Protein AF-A0A7J8Z0E7-F1 (afdb_monomer_lite)

InterPro domains:
  IPR026669 Arsenite methyltransferase-like [PTHR43675] (2-77)
  IPR029063 S-adenosyl-L-methionine-dependent methyltransferase superfamily [G3DSA:3.40.50.150] (1-64)
  IPR029063 S-adenosyl-L-methionine-dependent methyltransferase superfamily [SSF53335] (2-59)

pLDDT: mean 84.78, std 16.9, range [41.22, 98.56]

Foldseek 3Di:
DVVLVVLVVVLVVCVVCVVVVVVVVDDPVVNVVSNCVSVVVSVCVVVVVDDDDDDDDDDPPCCVPPPPPCVPPDDPCNVVPD

Structure (mmCIF, N/CA/C/O backbone):
data_AF-A0A7J8Z0E7-F1
#
_entry.id   AF-A0A7J8Z0E7-F1
#
loop_
_atom_site.group_PDB
_atom_site.id
_atom_site.type_symbol
_atom_site.label_atom_id
_atom_site.label_alt_id
_atom_site.label_comp_id
_atom_site.label_asym_id
_atom_site.label_entity_id
_atom_site.label_seq_id
_atom_site.pdbx_PDB_ins_code
_atom_site.Cartn_x
_atom_site.Cartn_y
_atom_site.Cartn_z
_atom_site.occupancy
_atom_site.B_iso_or_equiv
_atom_site.auth_seq_id
_atom_site.auth_comp_id
_atom_site.auth_asym_id
_atom_site.auth_atom_id
_atom_site.pdbx_PDB_model_num
ATOM 1 N N . MET A 1 1 ? 12.646 1.601 -4.079 1.00 52.34 1 MET A N 1
ATOM 2 C CA . MET A 1 1 ? 12.832 2.747 -3.151 1.00 52.34 1 MET A CA 1
ATOM 3 C C . MET A 1 1 ? 11.616 3.679 -3.070 1.00 52.34 1 MET A C 1
ATOM 5 O O . MET A 1 1 ? 11.261 4.046 -1.960 1.00 52.34 1 MET A O 1
ATOM 9 N N . SER A 1 2 ? 10.934 4.019 -4.176 1.00 74.38 2 SER A N 1
ATOM 10 C CA . SER A 1 2 ? 9.776 4.945 -4.164 1.00 74.38 2 SER A CA 1
ATOM 11 C C . SER A 1 2 ? 8.578 4.459 -3.322 1.00 74.38 2 SER A C 1
ATOM 13 O O . SER A 1 2 ? 8.079 5.183 -2.463 1.00 74.38 2 SER A O 1
ATOM 15 N N . TYR A 1 3 ? 8.174 3.193 -3.479 1.00 89.44 3 TYR A N 1
ATOM 16 C CA . TYR A 1 3 ? 6.921 2.690 -2.895 1.00 89.44 3 TYR A CA 1
ATOM 17 C C . TYR A 1 3 ? 6.906 2.638 -1.354 1.00 89.44 3 TYR A C 1
ATOM 19 O O . TYR A 1 3 ? 5.870 2.870 -0.733 1.00 89.44 3 TYR A O 1
ATOM 27 N N . TYR A 1 4 ? 8.064 2.419 -0.713 1.00 93.69 4 TYR A N 1
ATOM 28 C CA . TYR A 1 4 ? 8.198 2.498 0.749 1.00 93.69 4 TYR A CA 1
ATOM 29 C C . TYR A 1 4 ? 7.767 3.872 1.282 1.00 93.69 4 TYR A C 1
ATOM 31 O O . TYR A 1 4 ? 6.985 3.956 2.230 1.00 93.69 4 TYR A O 1
ATOM 39 N N . HIS A 1 5 ? 8.252 4.954 0.665 1.00 94.06 5 HIS A N 1
ATOM 40 C CA . HIS A 1 5 ? 7.929 6.313 1.098 1.00 94.06 5 HIS A CA 1
ATOM 41 C C . HIS A 1 5 ? 6.448 6.624 0.894 1.00 94.06 5 HIS A C 1
ATOM 43 O O . HIS A 1 5 ? 5.827 7.197 1.789 1.00 94.06 5 HIS A O 1
ATOM 49 N N . THR A 1 6 ? 5.873 6.182 -0.226 1.00 95.88 6 THR A N 1
ATOM 50 C CA . THR A 1 6 ? 4.435 6.296 -0.496 1.00 95.88 6 THR A CA 1
ATOM 51 C C . THR A 1 6 ? 3.601 5.645 0.608 1.00 95.88 6 THR A C 1
ATOM 53 O O . THR A 1 6 ? 2.733 6.300 1.181 1.00 95.88 6 THR A O 1
ATOM 56 N N . LEU A 1 7 ? 3.911 4.402 0.992 1.00 97.31 7 LEU A N 1
ATOM 57 C CA . LEU A 1 7 ? 3.184 3.689 2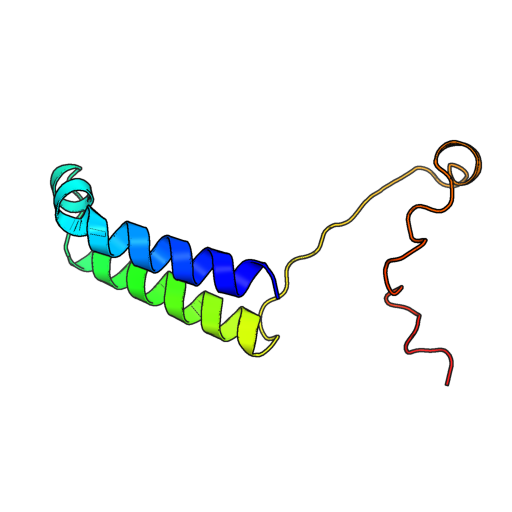.051 1.00 97.31 7 LEU A CA 1
ATOM 58 C C . LEU A 1 7 ? 3.304 4.376 3.417 1.00 97.31 7 LEU A C 1
ATOM 60 O O . LEU A 1 7 ? 2.325 4.450 4.160 1.00 97.31 7 LEU A O 1
ATOM 64 N N . ARG A 1 8 ? 4.478 4.932 3.746 1.00 97.38 8 ARG A N 1
ATOM 65 C CA . ARG A 1 8 ? 4.658 5.707 4.986 1.00 97.38 8 ARG A CA 1
ATOM 66 C C . ARG A 1 8 ? 3.808 6.976 5.001 1.00 97.38 8 ARG A C 1
ATOM 68 O O . ARG A 1 8 ? 3.204 7.287 6.029 1.00 97.38 8 ARG A O 1
ATOM 75 N N . TRP A 1 9 ? 3.740 7.684 3.875 1.00 97.94 9 TRP A N 1
ATOM 76 C CA . TRP A 1 9 ? 2.892 8.866 3.728 1.00 97.94 9 TRP A CA 1
ATOM 77 C C . TRP A 1 9 ? 1.408 8.525 3.826 1.00 97.94 9 TRP A C 1
ATOM 79 O O . TRP A 1 9 ? 0.677 9.199 4.551 1.00 97.94 9 TRP A O 1
ATOM 89 N 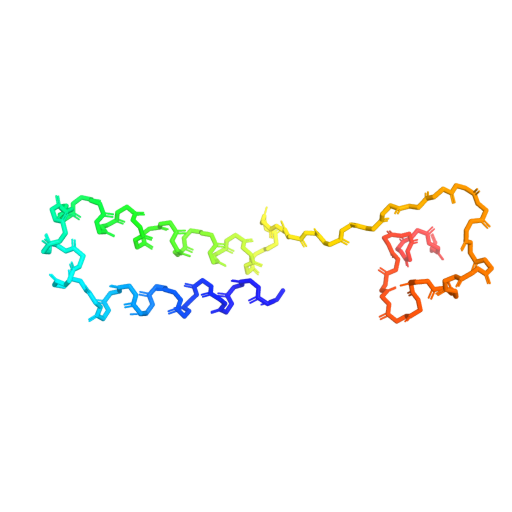N . TRP A 1 10 ? 0.968 7.456 3.165 1.00 98.06 10 TRP A N 1
ATOM 90 C CA . TRP A 1 10 ? -0.420 7.005 3.240 1.00 98.06 10 TRP A CA 1
ATOM 91 C C . TRP A 1 10 ? -0.815 6.582 4.650 1.00 98.06 10 TRP A C 1
ATOM 93 O O . TRP A 1 10 ? -1.858 7.024 5.123 1.00 98.06 10 TRP A O 1
ATOM 103 N N . ARG A 1 11 ? 0.038 5.836 5.367 1.00 98.31 11 ARG A N 1
ATOM 104 C CA . ARG A 1 11 ? -0.204 5.491 6.778 1.00 98.31 11 ARG A CA 1
ATOM 105 C C . ARG A 1 11 ? -0.394 6.736 7.634 1.00 98.31 11 ARG A C 1
ATOM 107 O O . ARG A 1 11 ? -1.344 6.802 8.407 1.00 98.31 11 ARG A O 1
ATOM 114 N N . LYS A 1 12 ? 0.498 7.724 7.493 1.00 98.38 12 LYS A N 1
ATOM 115 C CA . LYS A 1 12 ? 0.414 8.986 8.238 1.00 98.38 12 LYS A CA 1
ATOM 116 C C . LYS A 1 12 ? -0.930 9.674 7.993 1.00 98.38 12 LYS A C 1
ATOM 118 O O . LYS A 1 12 ? -1.656 9.934 8.946 1.00 98.38 12 LYS A O 1
ATOM 123 N N . LEU A 1 13 ? -1.276 9.904 6.726 1.00 98.25 13 LEU A N 1
ATOM 124 C CA . LEU A 1 13 ? -2.518 10.585 6.358 1.00 98.25 13 LEU A CA 1
ATOM 125 C C . LEU A 1 13 ? -3.761 9.799 6.792 1.00 98.25 13 LEU A C 1
ATOM 127 O O . LEU A 1 13 ? -4.732 10.398 7.247 1.00 98.25 13 LEU A O 1
ATOM 131 N N . PHE A 1 14 ? -3.738 8.472 6.681 1.00 98.31 14 PHE A N 1
ATOM 132 C CA . PHE A 1 14 ? -4.835 7.608 7.110 1.00 98.31 14 PHE A CA 1
ATOM 133 C C . PHE A 1 14 ? -5.095 7.728 8.616 1.00 98.31 14 PHE A C 1
ATOM 135 O O . PHE A 1 14 ? -6.228 7.984 9.019 1.00 98.31 14 PHE A O 1
ATOM 142 N N . LEU A 1 15 ? -4.044 7.640 9.441 1.00 97.88 15 LEU A N 1
ATOM 143 C CA . LEU A 1 15 ? -4.161 7.765 10.897 1.00 97.88 15 LEU A CA 1
ATOM 144 C C . LEU A 1 15 ? -4.566 9.182 11.329 1.00 97.88 15 LEU A C 1
ATOM 146 O O . LEU A 1 15 ? -5.411 9.336 12.211 1.00 97.88 15 LEU A O 1
ATOM 150 N N . GLU A 1 16 ? -4.048 10.222 10.670 1.00 98.50 16 GLU A N 1
ATOM 151 C CA . GLU A 1 16 ? -4.465 11.615 10.906 1.00 98.50 16 GLU A CA 1
ATOM 152 C C . GLU A 1 16 ? -5.952 11.850 10.583 1.00 98.50 16 GLU A C 1
ATOM 154 O O . GLU A 1 16 ? -6.577 12.745 11.149 1.00 98.50 16 GLU A O 1
ATOM 159 N N . ASN A 1 17 ? -6.544 11.038 9.700 1.00 98.12 17 ASN A N 1
ATOM 160 C CA . ASN A 1 17 ? -7.947 11.140 9.296 1.00 98.12 17 ASN A CA 1
ATOM 161 C C . ASN A 1 17 ? -8.839 10.044 9.908 1.00 98.12 17 ASN A C 1
ATOM 163 O O . ASN A 1 17 ? -9.964 9.862 9.441 1.00 98.12 17 ASN A O 1
ATOM 167 N N . THR A 1 18 ? -8.394 9.371 10.978 1.00 97.81 18 THR A N 1
ATOM 168 C CA . THR A 1 18 ? -9.132 8.279 11.649 1.00 97.81 18 THR A CA 1
ATOM 169 C C . THR A 1 18 ? -10.603 8.617 11.894 1.00 97.81 18 THR A C 1
ATOM 171 O O . THR A 1 18 ? -11.482 7.871 11.472 1.00 97.81 18 THR A O 1
ATOM 174 N N . SER A 1 19 ? -10.904 9.779 12.481 1.00 97.81 19 SER A N 1
ATOM 175 C CA . SER A 1 19 ? -12.290 10.169 12.782 1.00 97.81 19 SER A CA 1
ATOM 176 C C . SER A 1 19 ? -13.174 10.256 11.536 1.00 97.81 19 SER A C 1
ATOM 178 O O . SER A 1 19 ? -14.354 9.922 11.596 1.00 97.81 19 SER A O 1
ATOM 180 N N . LYS A 1 20 ? -12.616 10.676 10.392 1.00 98.25 20 LYS A N 1
ATOM 181 C CA . LYS A 1 20 ? -13.356 10.725 9.122 1.00 98.25 20 LYS A CA 1
ATOM 182 C C . LYS A 1 20 ? -13.614 9.323 8.587 1.00 98.25 20 LYS A C 1
ATOM 184 O O . LYS A 1 20 ? -14.699 9.067 8.086 1.00 98.25 20 LYS A O 1
ATOM 189 N N . VAL A 1 21 ? -12.640 8.423 8.708 1.00 97.81 21 VAL A N 1
ATOM 190 C CA . VAL A 1 21 ? -12.784 7.024 8.282 1.00 97.81 21 VAL A CA 1
ATOM 191 C C . VAL A 1 21 ? -13.856 6.320 9.115 1.00 97.81 21 VAL A C 1
ATOM 193 O O . VAL A 1 21 ? -14.740 5.683 8.551 1.00 97.81 21 VAL A O 1
ATOM 196 N N . LEU A 1 22 ? -13.851 6.510 10.436 1.00 97.81 22 LEU A N 1
ATOM 197 C CA . LEU A 1 22 ? -14.895 5.975 11.317 1.00 97.81 22 LEU A CA 1
ATOM 198 C C . LEU A 1 22 ? -16.280 6.558 10.987 1.00 97.81 22 LEU A C 1
ATOM 200 O O . LEU A 1 22 ? -17.269 5.830 10.955 1.00 97.81 22 LEU A O 1
ATOM 204 N N . ALA A 1 23 ? -16.361 7.853 10.659 1.00 98.31 23 ALA A N 1
ATOM 205 C CA . ALA A 1 23 ? -17.613 8.494 10.247 1.00 98.31 23 ALA A CA 1
ATOM 206 C C . ALA A 1 23 ? -18.185 7.954 8.920 1.00 98.31 23 ALA A C 1
ATOM 208 O O . ALA A 1 23 ? -19.383 8.090 8.679 1.00 98.31 23 ALA A O 1
ATOM 209 N N . LEU A 1 24 ? -17.366 7.311 8.078 1.00 98.12 24 LEU A N 1
ATOM 210 C CA . LEU A 1 24 ? -17.827 6.601 6.876 1.00 98.12 24 LEU A CA 1
ATOM 211 C C . LEU A 1 24 ? -18.456 5.230 7.191 1.00 98.12 24 LEU A C 1
ATOM 213 O O . LEU A 1 24 ? -18.911 4.550 6.275 1.00 98.12 24 LEU A O 1
ATOM 217 N N . GLY A 1 25 ? -18.495 4.820 8.463 1.00 98.25 25 GLY A N 1
ATOM 218 C CA . GLY A 1 25 ? -19.072 3.549 8.907 1.00 98.25 25 GLY A CA 1
ATOM 219 C C . GLY A 1 25 ? -18.068 2.400 9.014 1.00 98.25 25 GLY A C 1
ATOM 220 O O . GLY A 1 25 ? -18.474 1.263 9.245 1.00 98.25 25 GLY A O 1
ATOM 221 N N . PHE A 1 26 ? -16.768 2.673 8.860 1.00 98.31 26 PHE A N 1
ATOM 222 C CA . PHE A 1 26 ? -15.722 1.693 9.150 1.00 98.31 26 PHE A CA 1
ATOM 223 C C . PHE A 1 26 ? -15.472 1.589 10.654 1.00 98.31 26 PHE A C 1
ATOM 225 O O . PHE A 1 26 ? -15.686 2.540 11.404 1.00 98.31 26 PHE A O 1
ATOM 232 N N . ASP A 1 27 ? -14.999 0.428 11.096 1.00 98.00 27 ASP A N 1
ATOM 233 C CA . ASP A 1 27 ? -14.754 0.147 12.504 1.00 98.00 27 ASP A CA 1
ATOM 234 C C . ASP A 1 27 ? -13.258 0.186 12.866 1.00 98.00 27 ASP A C 1
ATOM 236 O O . ASP A 1 27 ? -12.356 0.269 12.029 1.00 98.00 27 ASP A O 1
ATOM 240 N N . GLU A 1 28 ? -12.974 0.078 14.159 1.00 97.44 28 GLU A N 1
ATOM 241 C CA . GLU A 1 28 ? -11.603 0.012 14.674 1.00 97.44 28 GLU A CA 1
ATOM 242 C C . GLU A 1 28 ? -10.825 -1.207 14.146 1.00 97.44 28 GLU A C 1
ATOM 244 O O . GLU A 1 28 ? -9.596 -1.190 14.049 1.00 97.44 28 GLU A O 1
ATOM 249 N N . LYS A 1 29 ? -11.518 -2.299 13.797 1.00 98.31 29 LYS A N 1
ATOM 250 C CA . LYS A 1 29 ? -10.875 -3.482 13.211 1.00 98.31 29 LYS A CA 1
ATOM 251 C C . LYS A 1 29 ? -10.348 -3.168 11.812 1.00 98.31 29 LYS A C 1
ATOM 253 O O . LYS A 1 29 ? -9.226 -3.570 11.487 1.00 98.31 29 LYS A O 1
ATOM 258 N N . PHE A 1 30 ? -11.115 -2.437 11.011 1.00 98.38 30 PHE A N 1
ATOM 259 C CA . PHE A 1 30 ? -10.695 -1.933 9.712 1.00 98.38 30 PHE A CA 1
ATOM 260 C C . PHE A 1 30 ? -9.474 -1.021 9.849 1.00 98.38 30 PHE A C 1
ATOM 262 O O . PHE A 1 30 ? -8.481 -1.244 9.155 1.00 98.38 30 PHE A O 1
ATOM 269 N N . MET A 1 31 ? -9.500 -0.077 10.798 1.00 98.31 31 MET A N 1
ATOM 270 C CA . MET A 1 31 ? -8.372 0.828 11.057 1.00 98.31 31 MET A CA 1
ATOM 271 C C . MET A 1 31 ? -7.072 0.062 11.328 1.00 98.31 31 MET A C 1
ATOM 273 O O . MET A 1 31 ? -6.074 0.277 10.638 1.00 98.31 31 MET A O 1
ATOM 277 N N . ARG A 1 32 ? -7.099 -0.901 12.259 1.00 98.31 32 ARG A N 1
ATOM 278 C CA . ARG A 1 32 ? -5.919 -1.724 12.588 1.00 98.31 32 ARG A CA 1
ATOM 279 C C . ARG A 1 32 ? -5.447 -2.585 11.420 1.00 98.31 32 ARG A C 1
ATOM 281 O O . ARG A 1 32 ? -4.248 -2.782 11.246 1.00 98.31 32 ARG A O 1
ATOM 288 N N . THR A 1 33 ? -6.379 -3.101 10.619 1.00 98.56 33 THR A N 1
ATOM 289 C CA . THR A 1 33 ? -6.047 -3.911 9.437 1.00 98.56 33 THR A CA 1
ATOM 290 C C . THR A 1 33 ? -5.275 -3.081 8.415 1.00 98.56 33 THR A C 1
ATOM 292 O O . THR A 1 33 ? -4.262 -3.537 7.888 1.00 98.56 33 THR A O 1
ATOM 295 N N . TRP A 1 34 ? -5.715 -1.848 8.166 1.00 98.44 34 TRP A N 1
ATOM 296 C CA . TRP A 1 34 ? -5.048 -0.946 7.229 1.00 98.44 34 TRP A CA 1
ATOM 297 C C . TRP A 1 34 ? -3.719 -0.415 7.749 1.00 98.44 34 TRP A C 1
ATOM 299 O O . TRP A 1 34 ? -2.753 -0.346 6.991 1.00 98.44 34 TRP A O 1
ATOM 309 N N . GLU A 1 35 ? -3.632 -0.099 9.040 1.00 98.19 35 GLU A N 1
ATOM 310 C CA . GLU A 1 35 ? -2.360 0.262 9.662 1.00 98.19 35 GLU A CA 1
ATOM 311 C C . GLU A 1 35 ? -1.328 -0.867 9.509 1.00 98.19 35 GLU A C 1
ATOM 313 O O . GLU A 1 35 ? -0.216 -0.625 9.030 1.00 98.19 35 GLU A O 1
ATOM 318 N N . TYR A 1 36 ? -1.731 -2.108 9.812 1.00 98.44 36 TYR A N 1
ATOM 319 C CA . TYR A 1 36 ? -0.902 -3.293 9.599 1.00 98.44 36 TYR A CA 1
ATOM 320 C C . TYR A 1 36 ? -0.502 -3.459 8.130 1.00 98.44 36 TYR A C 1
ATOM 322 O O . TYR A 1 36 ? 0.670 -3.687 7.839 1.00 98.44 36 TYR A O 1
ATOM 330 N N . TYR A 1 37 ? -1.448 -3.314 7.199 1.00 98.31 37 TYR A N 1
ATOM 331 C CA . TYR A 1 37 ? -1.182 -3.408 5.764 1.00 98.31 37 TYR A CA 1
ATOM 332 C C . TYR A 1 37 ? -0.085 -2.433 5.317 1.00 98.31 37 TYR A C 1
ATOM 334 O O . TYR A 1 37 ? 0.848 -2.842 4.616 1.00 98.31 37 TYR A O 1
ATOM 342 N N . PHE A 1 38 ? -0.161 -1.165 5.740 1.00 98.44 38 PHE A N 1
ATOM 343 C CA . PHE A 1 38 ? 0.839 -0.168 5.365 1.00 98.44 38 PHE A CA 1
ATOM 344 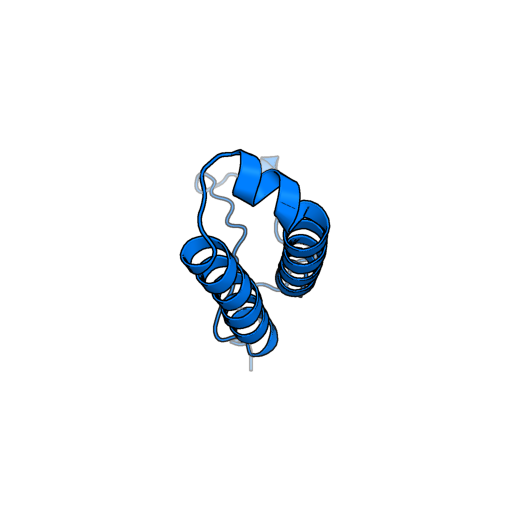C C . PHE A 1 38 ? 2.229 -0.530 5.886 1.00 98.44 38 PHE A C 1
ATOM 346 O O . PHE A 1 38 ? 3.200 -0.446 5.130 1.00 98.44 38 PHE A O 1
ATOM 353 N N . ASP A 1 39 ? 2.338 -0.944 7.149 1.00 98.00 39 ASP A N 1
ATOM 354 C CA . ASP A 1 39 ? 3.627 -1.287 7.750 1.00 98.00 39 ASP A CA 1
ATOM 355 C C . ASP A 1 39 ? 4.206 -2.590 7.189 1.00 98.00 39 ASP A C 1
ATOM 357 O O . ASP A 1 39 ? 5.400 -2.639 6.878 1.00 98.00 39 ASP A O 1
ATOM 361 N N . TYR A 1 40 ? 3.372 -3.611 6.983 1.00 98.06 40 TYR A N 1
ATOM 362 C CA . TYR A 1 40 ? 3.776 -4.876 6.372 1.00 98.06 40 TYR A CA 1
ATOM 363 C C . TYR A 1 40 ? 4.321 -4.665 4.956 1.00 98.06 40 TYR A C 1
ATOM 365 O O . TYR A 1 40 ? 5.436 -5.091 4.645 1.00 98.06 40 TYR A O 1
ATOM 373 N N . CYS A 1 41 ? 3.582 -3.943 4.107 1.00 97.06 41 CYS A N 1
ATOM 374 C CA . CYS A 1 41 ? 4.030 -3.678 2.743 1.00 97.06 41 CYS A CA 1
ATOM 375 C C . CYS A 1 41 ? 5.282 -2.794 2.733 1.00 97.06 41 CYS A C 1
ATOM 377 O O . CYS A 1 41 ? 6.209 -3.048 1.966 1.00 97.06 41 CYS A O 1
ATOM 379 N N . ALA A 1 42 ? 5.354 -1.782 3.606 1.00 97.12 42 ALA A N 1
ATOM 380 C CA . ALA A 1 42 ? 6.524 -0.917 3.703 1.00 97.12 42 ALA A CA 1
ATOM 381 C C . ALA A 1 42 ? 7.770 -1.719 4.102 1.00 97.12 42 ALA A C 1
ATOM 383 O O . ALA A 1 42 ? 8.834 -1.528 3.510 1.00 97.12 42 ALA A O 1
ATOM 384 N N . ALA A 1 43 ? 7.640 -2.645 5.056 1.00 96.38 43 ALA A N 1
ATOM 385 C CA . ALA A 1 43 ? 8.708 -3.573 5.401 1.00 96.38 43 ALA A CA 1
ATOM 386 C C . ALA A 1 43 ? 9.105 -4.423 4.187 1.00 96.38 43 ALA A C 1
ATOM 388 O O . ALA A 1 43 ? 10.282 -4.428 3.837 1.00 96.38 43 ALA A O 1
ATOM 389 N N . GLY A 1 44 ? 8.136 -5.025 3.490 1.00 96.00 44 GLY A N 1
ATOM 390 C CA . GLY A 1 44 ? 8.388 -5.838 2.298 1.00 96.00 44 GLY A CA 1
ATOM 391 C C . GLY A 1 44 ? 9.145 -5.090 1.194 1.00 96.00 44 GLY A C 1
ATOM 392 O O . GLY A 1 44 ? 10.102 -5.622 0.636 1.00 96.00 44 GLY A O 1
ATOM 393 N N . PHE A 1 45 ? 8.790 -3.832 0.918 1.00 94.31 45 PHE A N 1
ATOM 394 C CA . PHE A 1 45 ? 9.521 -3.001 -0.049 1.00 94.31 45 PHE A CA 1
ATOM 395 C C . PHE A 1 45 ? 10.902 -2.566 0.451 1.00 94.31 45 PHE A C 1
ATOM 397 O O . PHE A 1 45 ? 11.816 -2.386 -0.353 1.00 94.31 45 PHE A O 1
ATOM 404 N N . LYS A 1 46 ? 11.071 -2.363 1.764 1.00 93.31 46 LYS A N 1
ATOM 405 C CA . LYS A 1 46 ? 12.360 -1.982 2.357 1.00 93.31 46 LYS A CA 1
ATOM 406 C C . LYS A 1 46 ? 13.349 -3.152 2.373 1.00 93.31 46 LYS A C 1
ATOM 408 O O . LYS A 1 46 ? 14.544 -2.918 2.220 1.00 93.31 46 LYS A O 1
ATOM 413 N N . THR A 1 47 ? 12.865 -4.380 2.553 1.00 94.75 47 THR A N 1
ATOM 414 C CA . THR A 1 47 ? 13.679 -5.607 2.565 1.00 94.75 47 THR A CA 1
ATOM 415 C C . THR A 1 47 ? 13.869 -6.227 1.183 1.00 94.75 47 THR A C 1
ATOM 417 O O . THR A 1 47 ? 14.640 -7.171 1.055 1.00 94.75 47 THR A O 1
ATOM 420 N N . GLY A 1 48 ? 13.171 -5.734 0.155 1.00 91.19 48 GLY A N 1
ATOM 421 C CA . GLY A 1 48 ? 13.189 -6.321 -1.189 1.00 91.19 48 GLY A CA 1
ATOM 422 C C . GLY A 1 48 ? 12.348 -7.595 -1.331 1.00 91.19 48 GLY A C 1
ATOM 423 O O . GLY A 1 48 ? 12.405 -8.246 -2.367 1.00 91.19 48 GLY A O 1
ATOM 424 N N . THR A 1 49 ? 11.550 -7.951 -0.319 1.00 94.75 49 THR A N 1
ATOM 425 C CA . THR A 1 49 ? 10.566 -9.046 -0.394 1.00 94.75 49 THR A CA 1
ATOM 426 C C . THR A 1 49 ? 9.409 -8.701 -1.335 1.00 94.75 49 THR A C 1
ATOM 428 O O . THR A 1 49 ? 8.840 -9.588 -1.964 1.00 94.75 49 THR A O 1
ATOM 431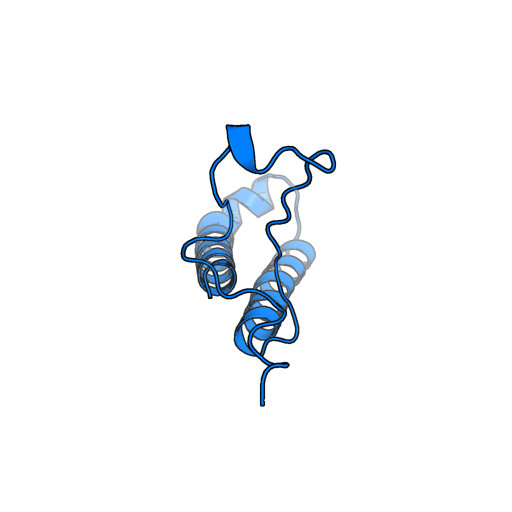 N N . LEU A 1 50 ? 9.065 -7.414 -1.432 1.00 92.75 50 LEU A N 1
ATOM 432 C CA . LEU A 1 50 ? 8.100 -6.878 -2.389 1.00 92.75 50 LEU A CA 1
ATOM 433 C C . LEU A 1 50 ? 8.804 -5.940 -3.365 1.00 92.75 50 LEU A C 1
ATOM 435 O O . LEU A 1 50 ? 9.683 -5.163 -2.982 1.00 92.75 50 LEU A O 1
ATOM 439 N N . ILE A 1 51 ? 8.367 -5.994 -4.618 1.00 90.69 51 ILE A N 1
ATOM 440 C CA . ILE A 1 51 ? 8.901 -5.211 -5.729 1.00 90.69 51 ILE A CA 1
ATOM 441 C C . ILE A 1 51 ? 7.757 -4.753 -6.629 1.00 90.69 51 ILE A C 1
ATOM 443 O O . ILE A 1 51 ? 6.713 -5.397 -6.699 1.00 90.69 51 ILE A O 1
ATOM 447 N N . ASP A 1 52 ? 7.963 -3.618 -7.285 1.00 89.19 52 ASP A N 1
ATOM 448 C CA . ASP A 1 52 ? 7.022 -3.024 -8.230 1.00 89.19 52 ASP A CA 1
ATOM 449 C C . ASP A 1 52 ? 7.756 -2.800 -9.552 1.00 89.19 52 ASP A C 1
ATOM 451 O O . ASP A 1 52 ? 8.890 -2.306 -9.555 1.00 89.19 52 ASP A O 1
ATOM 455 N N . TYR A 1 53 ? 7.135 -3.212 -10.655 1.00 87.94 53 TYR A N 1
ATOM 456 C CA . TYR A 1 53 ? 7.752 -3.225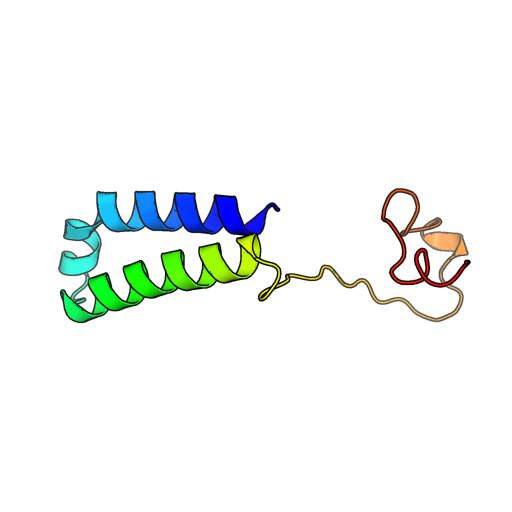 -11.976 1.00 87.94 53 TYR A CA 1
ATOM 457 C C . TYR A 1 53 ? 6.970 -2.350 -12.940 1.00 87.94 53 TYR A C 1
ATOM 459 O O . TYR A 1 53 ? 5.773 -2.535 -13.146 1.00 87.94 53 TYR A O 1
ATOM 467 N N . GLN A 1 54 ? 7.686 -1.465 -13.626 1.00 86.94 54 GLN A N 1
ATOM 468 C CA . GLN A 1 54 ? 7.165 -0.784 -14.799 1.00 86.94 54 GLN A CA 1
ATOM 469 C C . GLN A 1 54 ? 7.629 -1.538 -16.046 1.00 86.94 54 GLN A C 1
ATOM 471 O O . GLN A 1 54 ? 8.813 -1.532 -16.376 1.00 86.94 54 GLN A O 1
ATOM 476 N N . VAL A 1 55 ? 6.695 -2.205 -16.725 1.00 86.25 55 VAL A N 1
ATOM 477 C CA . VAL A 1 55 ? 6.981 -3.019 -17.913 1.00 86.25 55 VAL A CA 1
ATOM 478 C C . VAL A 1 55 ? 6.368 -2.360 -19.143 1.00 86.25 55 VAL A C 1
ATOM 480 O O . VAL A 1 55 ? 5.187 -2.016 -19.148 1.00 86.25 55 VAL A O 1
ATOM 483 N N . VAL A 1 56 ? 7.171 -2.192 -20.194 1.00 83.00 56 VAL A N 1
ATOM 484 C CA . VAL A 1 56 ? 6.743 -1.627 -21.480 1.00 83.00 56 VAL A CA 1
ATOM 485 C C . VAL A 1 56 ? 6.815 -2.715 -22.545 1.00 83.00 56 VAL A C 1
ATOM 487 O O . VAL A 1 56 ? 7.852 -3.347 -22.725 1.00 83.00 56 VAL A O 1
ATOM 490 N N . PHE A 1 57 ? 5.719 -2.917 -23.277 1.00 82.50 57 PHE A N 1
ATOM 491 C CA . PHE A 1 57 ? 5.644 -3.880 -24.375 1.00 82.50 57 PHE A CA 1
ATOM 492 C C . PHE A 1 57 ? 5.616 -3.158 -25.724 1.00 82.50 57 PHE A C 1
ATOM 494 O O . PHE A 1 57 ? 4.957 -2.130 -25.878 1.00 82.50 57 PHE A O 1
ATOM 501 N N . SER A 1 58 ? 6.305 -3.709 -26.724 1.00 81.12 58 SER A N 1
ATOM 502 C CA . SER A 1 58 ? 6.248 -3.224 -28.107 1.00 81.12 58 SER A CA 1
ATOM 503 C C . SER A 1 58 ? 6.368 -4.381 -29.100 1.00 81.12 58 SER A C 1
ATOM 505 O O . SER A 1 58 ? 6.779 -5.486 -28.740 1.00 81.12 58 SER A O 1
ATOM 507 N N . ARG A 1 59 ? 5.982 -4.147 -30.361 1.00 81.19 59 ARG A N 1
ATOM 508 C CA . ARG A 1 59 ? 6.146 -5.141 -31.429 1.00 81.19 59 ARG A CA 1
ATOM 509 C C . ARG A 1 59 ? 7.633 -5.319 -31.751 1.00 81.19 59 ARG A C 1
ATOM 511 O O . ARG A 1 59 ? 8.382 -4.345 -31.784 1.00 81.19 59 ARG A O 1
ATOM 518 N N . ALA A 1 60 ? 8.042 -6.548 -32.069 1.00 73.56 60 ALA A N 1
ATOM 519 C CA . ALA A 1 60 ? 9.381 -6.821 -32.587 1.00 73.56 60 ALA A CA 1
ATOM 520 C C . ALA A 1 60 ? 9.699 -5.904 -33.790 1.00 73.56 60 ALA A C 1
ATOM 522 O O . ALA A 1 60 ? 8.914 -5.834 -34.736 1.00 73.56 60 ALA A O 1
ATOM 523 N N . GLY A 1 61 ? 10.827 -5.186 -33.727 1.00 72.25 61 GLY A N 1
ATOM 524 C CA . GLY A 1 61 ? 11.264 -4.228 -34.753 1.00 72.25 61 GLY A CA 1
ATOM 525 C C . GLY A 1 61 ? 10.973 -2.745 -34.464 1.00 72.25 61 GLY A C 1
ATOM 526 O O . GLY A 1 61 ? 11.464 -1.894 -35.198 1.00 72.25 61 GLY A O 1
ATOM 527 N N . ASN A 1 62 ? 10.259 -2.401 -33.383 1.00 72.75 62 ASN A N 1
ATOM 528 C CA . ASN A 1 62 ? 9.913 -1.004 -33.046 1.00 72.75 62 ASN A CA 1
ATOM 529 C C . ASN A 1 62 ? 11.062 -0.140 -32.471 1.00 72.75 62 ASN A C 1
ATOM 531 O O . ASN A 1 62 ? 10.838 1.021 -32.123 1.00 72.75 62 ASN A O 1
ATOM 535 N N . PHE A 1 63 ? 12.294 -0.655 -32.381 1.00 66.25 63 PHE A N 1
ATOM 536 C CA . PHE A 1 63 ? 13.444 0.072 -31.815 1.00 66.25 63 PHE A CA 1
ATOM 537 C C . PHE A 1 63 ? 13.796 1.358 -32.588 1.00 66.25 63 PHE A C 1
ATOM 539 O O . PHE A 1 63 ? 14.240 2.338 -31.996 1.00 66.25 63 PHE A O 1
ATOM 546 N N . GLY A 1 64 ? 13.559 1.385 -33.906 1.00 66.12 64 GLY A N 1
ATOM 547 C CA . GLY A 1 64 ? 13.881 2.538 -34.756 1.00 66.12 64 GLY A CA 1
ATOM 548 C C . GLY A 1 64 ? 12.950 3.746 -34.587 1.00 66.12 64 GLY A C 1
ATOM 549 O O . GLY A 1 64 ? 13.352 4.863 -34.895 1.00 66.12 64 GLY A O 1
ATOM 550 N N . THR A 1 65 ? 11.722 3.550 -34.090 1.00 65.12 65 THR A N 1
ATOM 551 C CA . THR A 1 65 ? 10.710 4.618 -33.954 1.00 65.12 65 THR A CA 1
ATOM 552 C C . THR A 1 65 ? 10.662 5.260 -32.570 1.00 65.12 65 THR A C 1
ATOM 554 O O . THR A 1 65 ? 10.210 6.393 -32.448 1.00 65.12 65 THR A O 1
ATOM 557 N N . LEU A 1 66 ? 11.091 4.543 -31.526 1.00 64.81 66 LEU A N 1
ATOM 558 C CA . LEU A 1 66 ? 10.987 4.980 -30.124 1.00 64.81 66 LEU A CA 1
ATOM 559 C C . LEU A 1 66 ? 12.339 5.394 -29.514 1.00 64.81 66 LEU A C 1
ATOM 561 O O . LEU A 1 66 ? 12.371 5.889 -28.390 1.00 64.81 66 LEU A O 1
ATOM 565 N N . GLY A 1 67 ? 13.448 5.213 -30.243 1.00 67.38 67 GLY A N 1
ATOM 566 C CA . GLY A 1 67 ? 14.785 5.223 -29.644 1.00 67.38 67 GLY A CA 1
ATOM 567 C C . GLY A 1 67 ? 14.996 4.003 -28.739 1.00 67.38 67 GLY A C 1
ATOM 568 O O . GLY A 1 67 ? 14.113 3.158 -28.624 1.00 67.38 67 GLY A O 1
ATOM 569 N N . ASP A 1 68 ? 16.167 3.889 -28.106 1.00 67.06 68 ASP A N 1
ATOM 570 C CA . ASP A 1 68 ? 16.398 2.874 -27.069 1.00 67.06 68 ASP A CA 1
ATOM 571 C C . ASP A 1 68 ? 15.631 3.266 -25.790 1.00 67.06 68 ASP A C 1
ATOM 573 O O . ASP A 1 68 ? 16.038 4.218 -25.113 1.00 67.06 68 ASP A O 1
ATOM 577 N N . PRO A 1 69 ? 14.536 2.564 -25.436 1.00 63.69 69 PRO A N 1
ATOM 578 C CA . PRO A 1 69 ? 13.722 2.918 -24.279 1.00 63.69 69 PRO A CA 1
ATOM 579 C C . PRO A 1 69 ? 14.395 2.545 -22.950 1.00 63.69 69 PRO A C 1
ATOM 581 O O . PRO A 1 69 ? 13.910 2.942 -21.892 1.00 63.69 69 PRO A O 1
ATOM 584 N N . TYR A 1 70 ? 15.499 1.794 -22.991 1.00 62.88 70 TYR A N 1
ATOM 585 C CA . TYR A 1 70 ? 16.233 1.330 -21.814 1.00 62.88 70 TYR A CA 1
ATOM 586 C C . TYR A 1 70 ? 17.456 2.197 -21.497 1.00 62.88 70 TYR A C 1
ATOM 588 O O . TYR A 1 70 ? 18.139 1.968 -20.498 1.00 62.88 70 TYR A O 1
ATOM 596 N N . LYS A 1 71 ? 17.728 3.232 -22.300 1.00 62.09 71 LYS A N 1
ATOM 597 C CA . LYS A 1 71 ? 18.853 4.148 -22.097 1.00 62.09 71 LYS A CA 1
ATOM 598 C C . LYS A 1 71 ? 18.686 4.928 -20.784 1.00 62.09 71 LYS A C 1
ATOM 600 O O . LYS A 1 71 ? 17.975 5.926 -20.725 1.00 62.09 71 LYS A O 1
ATOM 605 N N . GLY A 1 72 ? 19.361 4.468 -19.729 1.00 61.81 72 GLY A N 1
ATOM 606 C CA . GLY A 1 72 ? 19.325 5.056 -18.382 1.00 61.81 72 GLY A CA 1
ATOM 607 C C . GLY A 1 72 ? 18.659 4.185 -17.312 1.00 61.81 72 GLY A C 1
ATOM 608 O O . GLY A 1 72 ? 18.720 4.539 -16.136 1.00 61.81 72 GLY A O 1
ATOM 609 N N . PHE A 1 73 ? 18.080 3.041 -17.687 1.00 57.47 73 PHE A N 1
ATOM 610 C CA . PHE A 1 73 ? 17.593 2.031 -16.748 1.00 57.47 73 PHE A CA 1
ATOM 611 C C . PHE A 1 73 ? 18.516 0.805 -16.781 1.00 57.47 73 PHE A C 1
ATOM 613 O O . PHE A 1 73 ? 18.804 0.303 -17.867 1.00 57.47 73 PHE A O 1
ATOM 620 N N . PRO A 1 74 ? 18.990 0.300 -15.627 1.00 57.97 74 PRO A N 1
ATOM 621 C CA . PRO A 1 74 ? 19.750 -0.941 -15.601 1.00 57.97 74 PRO A CA 1
ATOM 622 C C . PRO A 1 74 ? 18.886 -2.075 -16.166 1.00 57.97 74 PRO A C 1
ATOM 624 O O . PRO A 1 74 ? 17.775 -2.318 -15.691 1.00 57.97 74 PRO A O 1
ATOM 627 N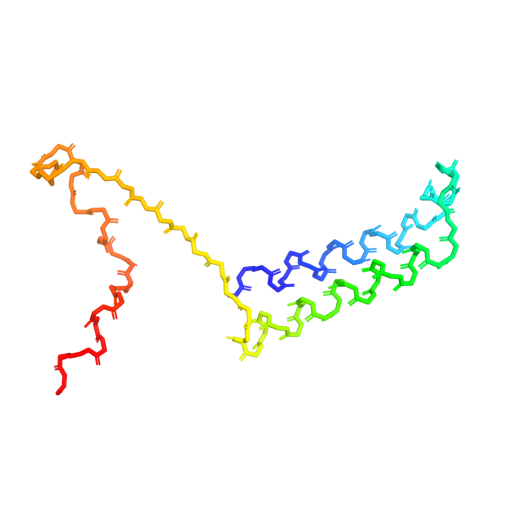 N . SER A 1 75 ? 19.389 -2.743 -17.202 1.00 62.72 75 SER A N 1
ATOM 628 C CA . SER A 1 75 ? 18.762 -3.940 -17.761 1.00 62.72 75 SER A CA 1
ATOM 629 C C . SER A 1 75 ? 18.800 -5.064 -16.726 1.00 62.72 75 SER A C 1
ATOM 631 O O . SER A 1 75 ? 19.804 -5.247 -16.053 1.00 62.72 75 SER A O 1
ATOM 633 N N . ALA A 1 76 ? 17.756 -5.888 -16.623 1.00 59.53 76 ALA A N 1
ATOM 634 C CA . ALA A 1 76 ? 17.796 -7.072 -15.755 1.00 59.53 76 ALA A CA 1
ATOM 635 C C . ALA A 1 76 ? 18.913 -8.068 -16.146 1.00 59.53 76 ALA A C 1
ATOM 637 O O . ALA A 1 76 ? 19.292 -8.914 -15.341 1.00 59.53 76 ALA A O 1
ATOM 638 N N . TYR A 1 77 ? 19.456 -7.939 -17.361 1.00 53.66 77 TYR A N 1
ATOM 639 C CA . TYR A 1 77 ? 20.571 -8.734 -17.872 1.00 53.66 77 TYR A CA 1
ATOM 640 C C . TYR A 1 77 ? 21.954 -8.167 -17.527 1.00 53.66 77 TYR A C 1
ATOM 642 O O . TYR A 1 77 ? 22.940 -8.861 -17.731 1.00 53.66 77 TYR A O 1
ATOM 650 N N . SER A 1 78 ? 22.065 -6.961 -16.952 1.00 56.88 78 SER A N 1
ATOM 651 C CA . SER A 1 78 ? 23.374 -6.355 -16.644 1.00 56.88 78 SER A CA 1
ATOM 652 C C . SER A 1 78 ? 24.134 -7.026 -15.488 1.00 56.88 78 SER A C 1
ATOM 654 O O . SER A 1 78 ? 25.218 -6.580 -15.142 1.00 56.88 78 SER A O 1
ATOM 656 N N . PHE A 1 79 ? 23.562 -8.066 -14.871 1.00 49.56 79 PHE A N 1
ATOM 657 C CA . PHE A 1 79 ? 24.204 -8.907 -13.851 1.00 49.56 79 PHE A CA 1
ATOM 658 C C . PHE A 1 79 ? 24.668 -10.271 -14.397 1.00 49.56 79 PHE A C 1
ATOM 660 O O . PHE A 1 79 ? 25.101 -11.111 -13.616 1.00 49.56 79 PHE A O 1
ATOM 667 N N . MET A 1 80 ? 24.505 -10.534 -15.701 1.00 51.03 80 MET A N 1
ATOM 668 C CA . MET A 1 80 ? 24.872 -11.809 -16.339 1.00 51.03 80 MET A CA 1
ATOM 669 C C . MET A 1 80 ? 26.135 -11.719 -17.215 1.00 51.03 80 MET A C 1
ATOM 671 O O . MET A 1 80 ? 26.477 -12.704 -17.860 1.00 51.03 80 MET A O 1
ATOM 675 N N . ASP A 1 81 ? 26.818 -10.569 -17.229 1.00 44.03 81 ASP A N 1
ATOM 676 C CA . ASP A 1 81 ? 28.021 -10.308 -18.037 1.00 44.03 81 ASP A CA 1
ATOM 677 C C . ASP A 1 81 ? 29.343 -10.404 -17.227 1.00 44.03 81 ASP A C 1
ATOM 679 O O . ASP A 1 81 ? 30.316 -9.738 -17.579 1.00 44.03 81 ASP A O 1
ATOM 683 N N . ASP A 1 82 ? 29.388 -11.229 -16.167 1.00 41.22 82 ASP A N 1
ATOM 684 C CA . ASP A 1 82 ? 30.613 -11.606 -15.422 1.00 41.22 82 ASP A CA 1
ATOM 685 C C . ASP A 1 82 ? 30.979 -13.089 -15.635 1.00 41.22 82 ASP A C 1
ATOM 687 O O . ASP A 1 82 ? 30.081 -13.956 -15.493 1.00 41.22 82 ASP A O 1
#

Secondary structure (DSSP, 8-state):
-HHHHHHHHHHHHHHHTHHHHHHTT--HHHHHHHHHHHHHHHHHHHHTSS---------TTTHHHH--TTTTS--TTTTS--

Organism: NCBI:txid34288

Sequence (82 aa):
MSYYHTLRWWRKLFLENTSKVLALGFDEKFMRTWEYYFDYCAAGFKTGTLIDYQVVFSRAGNFGTLGDPYKGFPSAYSFMDD

Radius of gyration: 19.77 Å; chains: 1; bounding box: 50×23×49 Å